Protein AF-A0A2E8DZ05-F1 (afdb_monomer)

pLDDT: mean 90.08, std 7.17, range [57.69, 96.69]

Solvent-accessible surface area (backbone atoms only — not comparable to full-atom values): 5421 Å² total; per-residue (Å²): 135,83,79,80,59,67,42,79,46,76,39,47,30,70,58,43,70,69,46,44,65,58,48,37,72,75,47,34,62,68,21,32,33,74,39,75,92,76,64,66,52,66,36,83,91,74,74,39,68,55,55,51,28,39,53,35,51,32,96,80,46,62,97,44,43,91,63,81,49,83,89,25,37,39,34,40,75,46,52,64,86,40,73,61,54,69,64,73,75,107

Structure (mmCIF, N/CA/C/O backbone):
data_AF-A0A2E8DZ05-F1
#
_entry.id   AF-A0A2E8DZ05-F1
#
loop_
_atom_site.group_PDB
_atom_site.id
_atom_site.type_symbol
_atom_site.label_atom_id
_atom_site.label_alt_id
_atom_site.label_comp_id
_atom_site.label_asym_id
_atom_site.label_entity_id
_atom_site.label_seq_id
_atom_site.pdbx_PDB_ins_code
_atom_site.Cartn_x
_atom_site.Cartn_y
_atom_site.Cartn_z
_atom_site.occupancy
_atom_site.B_iso_or_equiv
_atom_site.auth_seq_id
_atom_site.auth_comp_id
_atom_site.auth_asym_id
_atom_site.auth_atom_id
_atom_site.pdbx_PDB_model_num
ATOM 1 N N . MET A 1 1 ? 21.563 -16.899 3.805 1.00 58.19 1 MET A N 1
ATOM 2 C CA . MET A 1 1 ? 20.653 -16.106 2.953 1.00 58.19 1 MET A CA 1
ATOM 3 C C . MET A 1 1 ? 20.247 -14.892 3.774 1.00 58.19 1 MET A C 1
ATOM 5 O O . MET A 1 1 ? 19.633 -15.082 4.814 1.00 58.19 1 MET A O 1
ATOM 9 N N . GLN A 1 2 ? 20.700 -13.694 3.406 1.00 70.50 2 GLN A N 1
ATOM 10 C CA . GLN A 1 2 ? 20.285 -12.451 4.065 1.00 70.50 2 GLN A CA 1
ATOM 11 C C . GLN A 1 2 ? 18.909 -12.074 3.501 1.00 70.50 2 GLN A C 1
ATOM 13 O O . GLN A 1 2 ? 18.747 -12.086 2.283 1.00 70.50 2 GLN A O 1
ATOM 18 N N . LEU A 1 3 ? 17.921 -11.794 4.355 1.00 71.38 3 LEU A N 1
ATOM 19 C CA . LEU A 1 3 ? 16.653 -11.224 3.892 1.00 71.38 3 LEU A CA 1
ATOM 20 C C . LEU A 1 3 ? 16.897 -9.777 3.430 1.00 71.38 3 LEU A C 1
ATOM 22 O O . LEU A 1 3 ? 17.692 -9.082 4.073 1.00 71.38 3 LEU A O 1
ATOM 26 N N . PRO A 1 4 ? 16.252 -9.321 2.342 1.00 80.06 4 PRO A N 1
ATOM 27 C CA . PRO A 1 4 ? 16.388 -7.945 1.885 1.00 80.06 4 PRO A CA 1
ATOM 28 C C . PRO A 1 4 ? 15.845 -6.981 2.945 1.00 80.06 4 PRO A C 1
ATOM 30 O O . PRO A 1 4 ? 14.873 -7.284 3.641 1.00 80.06 4 PRO A O 1
ATOM 33 N N . LEU A 1 5 ? 16.484 -5.819 3.073 1.00 85.06 5 LEU A N 1
ATOM 34 C CA . LEU A 1 5 ? 15.932 -4.715 3.852 1.00 85.06 5 LEU A CA 1
ATOM 35 C C . LEU A 1 5 ? 14.692 -4.183 3.128 1.00 85.06 5 LEU A C 1
ATOM 37 O O . LEU A 1 5 ? 14.689 -4.065 1.905 1.00 85.06 5 LEU A O 1
ATOM 41 N N . ILE A 1 6 ? 13.643 -3.877 3.886 1.00 88.75 6 ILE A N 1
ATOM 42 C CA . ILE A 1 6 ? 12.344 -3.460 3.357 1.00 88.75 6 ILE A CA 1
ATOM 43 C C . ILE A 1 6 ? 12.029 -2.063 3.885 1.00 88.75 6 ILE A C 1
ATOM 45 O O . ILE A 1 6 ? 12.214 -1.788 5.071 1.00 88.75 6 ILE A O 1
ATOM 49 N N . VAL A 1 7 ? 11.516 -1.206 3.009 1.00 87.31 7 VAL A N 1
ATOM 50 C CA . VAL A 1 7 ? 10.995 0.119 3.345 1.00 87.31 7 VAL A CA 1
ATOM 51 C C . VAL A 1 7 ? 9.477 0.034 3.451 1.00 87.31 7 VAL A C 1
ATOM 53 O O . VAL A 1 7 ? 8.814 -0.440 2.530 1.00 87.31 7 VAL A O 1
ATOM 56 N N . SER A 1 8 ? 8.932 0.492 4.581 1.00 88.94 8 SER A N 1
ATOM 57 C CA . SER A 1 8 ? 7.488 0.621 4.793 1.00 88.94 8 SER A CA 1
ATOM 58 C C . SER A 1 8 ? 7.048 2.033 4.431 1.00 88.94 8 SER A C 1
ATOM 60 O O . SER A 1 8 ? 7.409 2.989 5.115 1.00 88.94 8 SER A O 1
ATOM 62 N N . ASN A 1 9 ? 6.226 2.152 3.398 1.00 90.75 9 ASN A N 1
ATOM 63 C CA . ASN A 1 9 ? 5.622 3.405 2.964 1.00 90.75 9 ASN A CA 1
ATOM 64 C C . ASN A 1 9 ? 4.216 3.518 3.549 1.00 90.75 9 ASN A C 1
ATOM 66 O O . ASN A 1 9 ? 3.450 2.561 3.472 1.00 90.75 9 ASN A O 1
ATOM 70 N N . CYS A 1 10 ? 3.882 4.679 4.111 1.00 92.94 10 CYS A N 1
ATOM 71 C CA . CYS A 1 10 ? 2.559 4.990 4.652 1.00 92.94 10 CYS A CA 1
ATOM 72 C C . CYS A 1 10 ? 2.123 6.350 4.113 1.00 92.94 10 CYS A C 1
ATOM 74 O O . CYS A 1 10 ? 2.723 7.367 4.462 1.00 92.94 10 CYS A O 1
ATOM 76 N N . LEU A 1 11 ? 1.101 6.368 3.264 1.00 94.19 11 LEU A N 1
ATOM 77 C CA . LEU A 1 11 ? 0.650 7.569 2.564 1.00 94.19 11 LEU A CA 1
ATOM 78 C C . LEU A 1 11 ? -0.862 7.733 2.712 1.00 94.19 11 LEU A C 1
ATOM 80 O O . LEU A 1 11 ? -1.579 6.756 2.900 1.00 94.19 11 LEU A O 1
ATOM 84 N N . ASP A 1 12 ? -1.339 8.969 2.649 1.00 95.38 12 ASP A N 1
ATOM 85 C CA . ASP A 1 12 ? -2.771 9.255 2.572 1.00 95.38 12 ASP A CA 1
ATOM 86 C C . ASP A 1 12 ? -3.353 8.916 1.185 1.00 95.38 12 ASP A C 1
ATOM 88 O O . ASP A 1 12 ? -2.632 8.661 0.212 1.00 95.38 12 ASP A O 1
ATOM 92 N N . SER A 1 13 ? -4.684 8.932 1.098 1.00 95.50 13 SER A N 1
ATOM 93 C CA . SER A 1 13 ? -5.410 8.614 -0.131 1.00 95.50 13 SER A CA 1
ATOM 94 C C . SER A 1 13 ? -5.095 9.553 -1.296 1.00 95.50 13 SER A C 1
ATOM 96 O O . SER A 1 13 ? -5.141 9.108 -2.443 1.00 95.50 13 SER A O 1
ATOM 98 N N . GLU A 1 14 ? -4.776 10.825 -1.044 1.00 95.31 14 GLU A N 1
ATOM 99 C CA . GLU A 1 14 ? -4.474 11.800 -2.097 1.00 95.31 14 GLU A CA 1
ATOM 100 C C . GLU A 1 14 ? -3.151 11.457 -2.773 1.00 95.31 14 GLU A C 1
ATOM 102 O O . GLU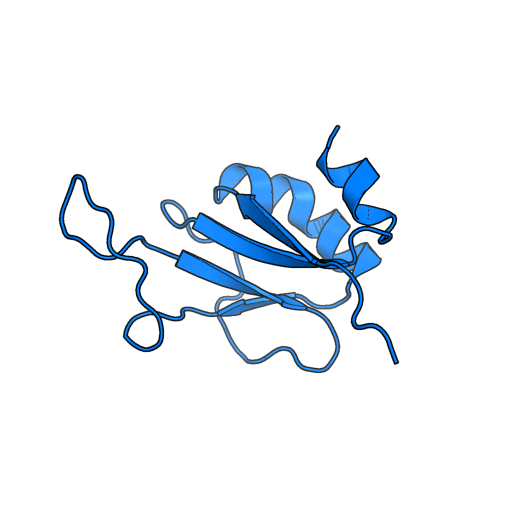 A 1 14 ? -3.082 11.360 -4.001 1.00 95.31 14 GLU A O 1
ATOM 107 N N . LYS A 1 15 ? -2.117 11.177 -1.975 1.00 94.62 15 LYS A N 1
ATOM 108 C CA . LYS A 1 15 ? -0.815 10.745 -2.483 1.00 94.62 15 LYS A CA 1
ATOM 109 C C . LYS A 1 15 ? -0.906 9.414 -3.203 1.00 94.62 15 LYS A C 1
ATOM 111 O O . LYS A 1 15 ? -0.324 9.293 -4.277 1.00 94.62 15 LYS A O 1
ATOM 116 N N . ILE A 1 16 ? -1.658 8.443 -2.670 1.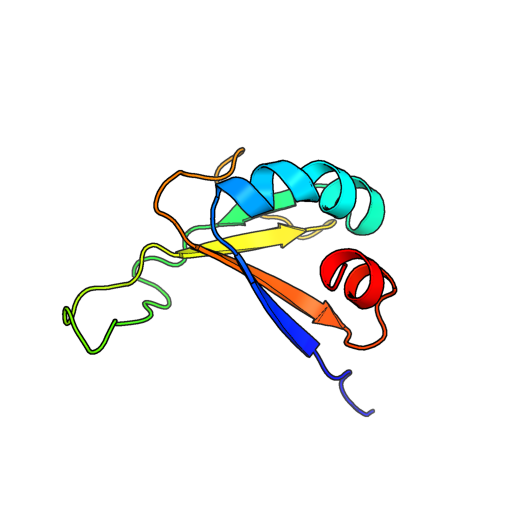00 95.50 16 ILE A N 1
ATOM 117 C CA . ILE A 1 16 ? -1.843 7.167 -3.370 1.00 95.50 16 ILE A CA 1
ATOM 118 C C . ILE A 1 16 ? -2.473 7.381 -4.733 1.00 95.50 16 ILE A C 1
ATOM 120 O O . ILE A 1 16 ? -1.917 6.876 -5.694 1.00 95.50 16 ILE A O 1
ATOM 124 N N . LYS A 1 17 ? -3.555 8.157 -4.854 1.00 95.25 17 LYS A N 1
ATOM 125 C CA . LYS A 1 17 ? -4.194 8.407 -6.159 1.00 95.25 17 LYS A CA 1
ATOM 126 C C . LYS A 1 17 ? -3.211 8.969 -7.197 1.00 95.25 17 LYS A C 1
ATOM 128 O O . LYS A 1 17 ? -3.350 8.678 -8.379 1.00 95.25 17 LYS A O 1
ATOM 133 N N . ILE A 1 18 ? -2.220 9.753 -6.762 1.00 94.19 18 ILE A N 1
ATOM 134 C CA . ILE A 1 18 ? -1.171 10.302 -7.634 1.00 94.19 18 ILE A CA 1
ATOM 135 C C . ILE A 1 18 ? -0.165 9.221 -8.050 1.00 94.19 18 ILE A C 1
ATOM 137 O O . ILE A 1 18 ? 0.179 9.133 -9.228 1.00 94.19 18 ILE A O 1
ATOM 141 N N . ILE A 1 19 ? 0.315 8.405 -7.106 1.00 93.81 19 ILE A N 1
ATOM 142 C CA . ILE A 1 19 ? 1.364 7.407 -7.377 1.00 93.81 19 ILE A CA 1
ATOM 143 C C . ILE A 1 19 ? 0.820 6.063 -7.870 1.00 93.81 19 ILE A C 1
ATOM 145 O O . ILE A 1 19 ? 1.589 5.236 -8.345 1.00 93.81 19 ILE A O 1
ATOM 149 N N . GLU A 1 20 ? -0.485 5.823 -7.766 1.00 93.88 20 GLU A N 1
ATOM 150 C CA . GLU A 1 20 ? -1.137 4.557 -8.102 1.00 93.88 20 GLU A CA 1
ATOM 151 C C . GLU A 1 20 ? -0.778 4.048 -9.504 1.00 93.88 20 GLU A C 1
ATOM 153 O O . GLU A 1 20 ? -0.406 2.877 -9.614 1.00 93.88 20 GLU A O 1
ATOM 158 N N . PRO A 1 21 ? -0.785 4.887 -10.562 1.00 93.81 21 PRO A N 1
ATOM 159 C CA . PRO A 1 21 ? -0.376 4.440 -11.891 1.00 93.81 21 PRO A CA 1
ATOM 160 C C . PRO A 1 21 ? 1.084 3.972 -11.927 1.00 93.81 21 PRO A C 1
ATOM 162 O O . PRO A 1 21 ? 1.394 2.980 -12.578 1.00 93.81 21 PRO A O 1
ATOM 165 N N . ILE A 1 22 ? 1.969 4.639 -11.177 1.00 93.62 22 ILE A N 1
ATOM 166 C CA . ILE A 1 22 ? 3.391 4.286 -11.072 1.00 93.62 22 ILE A CA 1
ATOM 167 C C . ILE A 1 22 ? 3.541 2.943 -10.349 1.00 93.62 22 ILE A C 1
ATOM 169 O O . ILE A 1 22 ? 4.294 2.080 -10.802 1.00 93.62 22 ILE A O 1
ATOM 173 N N . LEU A 1 23 ? 2.799 2.743 -9.252 1.00 92.69 23 LEU A N 1
ATOM 174 C CA . LEU A 1 23 ? 2.780 1.472 -8.525 1.00 92.69 23 LEU A CA 1
ATOM 175 C C . LEU A 1 23 ? 2.301 0.334 -9.429 1.00 92.69 23 LEU A C 1
ATOM 177 O O . LEU A 1 23 ? 2.922 -0.724 -9.446 1.00 92.69 23 LEU A O 1
ATOM 181 N N . GLN A 1 24 ? 1.232 0.552 -10.198 1.00 93.25 24 GLN A N 1
ATOM 182 C CA . GLN A 1 24 ? 0.695 -0.456 -11.113 1.00 93.25 24 GLN A CA 1
ATOM 183 C C . GLN A 1 24 ? 1.659 -0.790 -12.256 1.00 93.25 24 GLN A C 1
ATOM 185 O O . GLN A 1 24 ? 1.784 -1.955 -12.630 1.00 93.25 24 GLN A O 1
ATOM 190 N N . GLU A 1 25 ? 2.362 0.210 -12.789 1.00 93.00 25 GLU A N 1
ATOM 191 C CA . GLU A 1 25 ? 3.371 0.024 -13.836 1.00 93.00 25 GLU A CA 1
ATOM 192 C C . GLU A 1 25 ? 4.555 -0.827 -13.350 1.00 93.00 25 GLU A C 1
ATOM 194 O O . GLU A 1 25 ? 5.003 -1.721 -14.066 1.00 93.00 25 GLU A O 1
ATOM 199 N N 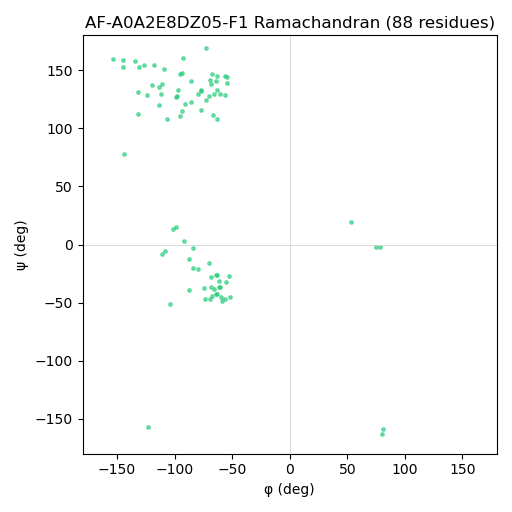. HIS A 1 26 ? 5.034 -0.593 -12.123 1.00 91.56 26 HIS A N 1
ATOM 200 C CA . HIS A 1 26 ? 6.230 -1.258 -11.592 1.00 91.56 26 HIS A CA 1
ATOM 201 C C . HIS A 1 26 ? 5.932 -2.597 -10.909 1.00 91.56 26 HIS A C 1
ATOM 203 O O . HIS A 1 26 ? 6.701 -3.548 -11.037 1.00 91.56 26 HIS A O 1
ATOM 209 N N . LEU A 1 27 ? 4.827 -2.679 -10.166 1.00 90.75 27 LEU A N 1
ATOM 210 C CA . LEU A 1 27 ? 4.510 -3.804 -9.279 1.00 90.75 27 LEU A CA 1
ATOM 211 C C . LEU A 1 27 ? 3.366 -4.682 -9.813 1.00 90.75 27 LEU A C 1
ATOM 213 O O . LEU A 1 27 ? 3.071 -5.738 -9.244 1.00 90.75 27 LEU A O 1
ATOM 217 N N . GLY A 1 28 ? 2.734 -4.274 -10.916 1.00 91.81 28 GLY A N 1
ATOM 218 C CA . GLY A 1 28 ? 1.598 -4.961 -11.517 1.00 91.81 28 GLY A CA 1
ATOM 219 C C . GLY A 1 28 ? 0.268 -4.632 -10.829 1.00 91.81 28 GLY A C 1
ATOM 220 O O . GLY A 1 28 ? 0.144 -3.607 -10.162 1.00 91.81 28 GLY A O 1
ATOM 221 N N . PRO A 1 29 ? -0.761 -5.489 -10.983 1.00 91.88 29 PRO A N 1
ATOM 222 C CA . PRO A 1 29 ? -2.080 -5.242 -10.410 1.00 91.88 29 PRO A CA 1
ATOM 223 C C . PRO A 1 29 ? -1.999 -4.993 -8.910 1.00 91.88 29 PRO A C 1
ATOM 225 O O . PRO A 1 29 ? -1.274 -5.702 -8.211 1.00 91.88 29 PRO A O 1
ATOM 228 N N . ILE A 1 30 ? -2.776 -4.027 -8.428 1.00 94.00 30 ILE A N 1
ATOM 229 C CA . ILE A 1 30 ? -2.833 -3.673 -7.014 1.00 94.00 30 ILE A CA 1
ATOM 230 C C . ILE A 1 30 ? -4.233 -3.896 -6.444 1.00 94.00 30 ILE A C 1
ATOM 232 O O . ILE A 1 30 ? -5.236 -3.836 -7.158 1.00 94.00 30 ILE A O 1
ATOM 236 N N . SER A 1 31 ? -4.307 -4.120 -5.139 1.00 95.12 31 SER A N 1
ATOM 237 C CA . SER A 1 31 ? -5.560 -4.134 -4.392 1.00 95.12 31 SER A CA 1
ATOM 238 C C . SER A 1 31 ? -5.367 -3.566 -2.992 1.00 95.12 31 SER A C 1
ATOM 240 O O . SER A 1 31 ? -4.279 -3.627 -2.419 1.00 95.12 31 SER A O 1
ATOM 242 N N . TYR A 1 32 ? -6.434 -3.007 -2.424 1.00 95.75 32 TYR A N 1
ATOM 243 C CA . TYR A 1 32 ? -6.391 -2.385 -1.104 1.00 95.75 32 TYR A CA 1
ATOM 244 C C . TYR A 1 32 ? -7.097 -3.270 -0.082 1.00 95.75 32 TYR A C 1
ATOM 246 O O . TYR A 1 32 ? -8.323 -3.387 -0.080 1.00 95.75 32 TYR A O 1
ATOM 254 N N . LEU A 1 33 ? -6.334 -3.911 0.798 1.00 94.75 33 LEU A N 1
ATOM 255 C CA . LEU A 1 33 ? -6.862 -4.833 1.799 1.00 94.75 33 LEU A CA 1
ATOM 256 C C . LEU A 1 33 ? -7.029 -4.134 3.151 1.00 94.75 33 LEU A C 1
ATOM 258 O O . LEU A 1 33 ? -6.077 -3.563 3.675 1.00 94.75 33 LEU A O 1
ATOM 262 N N . SER A 1 34 ? -8.214 -4.226 3.755 1.00 91.75 34 SER A N 1
ATOM 263 C CA . SER A 1 34 ? -8.382 -3.830 5.157 1.00 91.75 34 SER A CA 1
ATOM 264 C C . SER A 1 34 ? -7.836 -4.914 6.077 1.00 91.75 34 SER A C 1
ATOM 266 O O . SER A 1 34 ? -8.154 -6.091 5.914 1.00 91.75 34 SER A O 1
ATOM 268 N N . LEU A 1 35 ? -7.037 -4.503 7.061 1.00 86.50 35 LEU A N 1
ATOM 269 C CA . LEU A 1 35 ? -6.563 -5.370 8.144 1.00 86.50 35 LEU A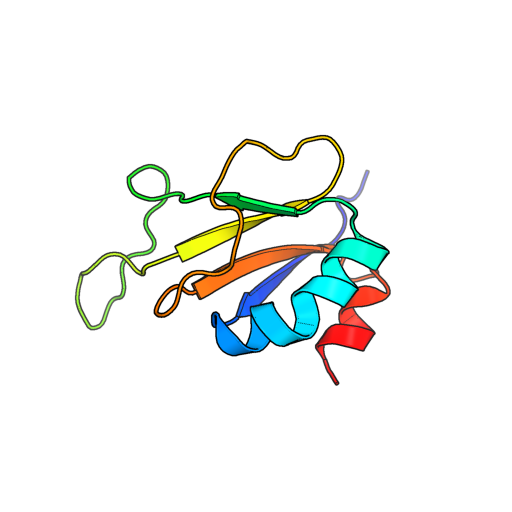 CA 1
ATOM 270 C C . LEU A 1 35 ? -7.343 -5.149 9.448 1.00 86.50 35 LEU A C 1
ATOM 272 O O . LEU A 1 35 ? -6.909 -5.614 10.505 1.00 86.50 35 LEU A O 1
AT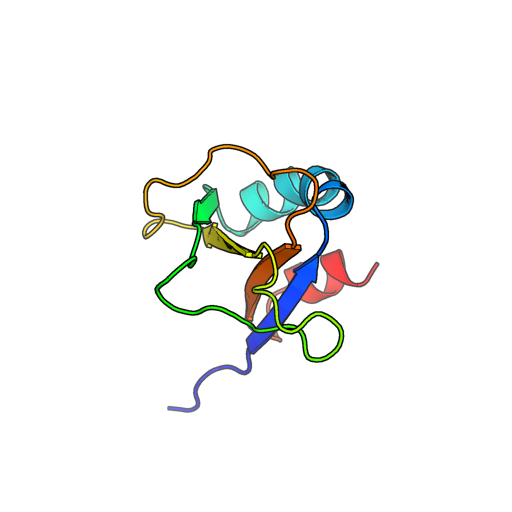OM 276 N N . GLN A 1 36 ? -8.478 -4.447 9.375 1.00 89.69 36 GLN A N 1
ATOM 277 C CA . GLN A 1 36 ? -9.307 -4.131 10.532 1.00 89.69 36 GLN A CA 1
ATOM 278 C C . GLN A 1 36 ? -9.722 -5.405 11.279 1.00 89.69 36 GLN A C 1
ATOM 280 O O . GLN A 1 36 ? -10.227 -6.354 10.677 1.00 89.69 36 GLN A O 1
ATOM 285 N N . GLY A 1 37 ? -9.497 -5.430 12.593 1.00 88.00 37 GLY A N 1
ATOM 286 C CA . GLY A 1 37 ? -9.791 -6.578 13.455 1.00 88.00 37 GLY A CA 1
ATOM 287 C C . GLY A 1 37 ? -8.814 -7.755 13.324 1.00 88.00 37 GLY A C 1
ATOM 288 O O . GLY A 1 37 ? -8.949 -8.733 14.056 1.00 88.00 37 GLY A O 1
ATOM 289 N N . ILE A 1 38 ? -7.823 -7.672 12.429 1.00 87.88 38 ILE A N 1
ATOM 290 C CA . ILE A 1 38 ? -6.724 -8.646 12.306 1.00 87.88 38 ILE A CA 1
ATOM 291 C C . ILE A 1 38 ? -5.449 -8.057 12.906 1.00 87.88 38 ILE A C 1
ATOM 293 O O . ILE A 1 38 ? -4.782 -8.686 13.727 1.00 87.88 38 ILE A O 1
ATOM 297 N N . LYS A 1 39 ? -5.099 -6.842 12.476 1.00 83.00 39 LYS A N 1
ATOM 298 C CA . LYS A 1 39 ? -3.906 -6.118 12.913 1.00 83.00 39 LYS A CA 1
ATOM 299 C C . LYS A 1 39 ? -4.225 -4.632 12.990 1.00 83.00 39 LYS A C 1
ATOM 301 O O . LYS A 1 39 ? -3.857 -3.855 12.110 1.00 83.00 39 LYS A O 1
ATOM 306 N N . ASP A 1 40 ? -4.907 -4.256 14.063 1.00 91.19 40 ASP A N 1
ATOM 307 C CA . ASP A 1 40 ? -5.218 -2.858 14.324 1.00 91.19 40 ASP A CA 1
ATOM 308 C C . ASP A 1 40 ? -3.987 -2.129 14.874 1.00 91.19 40 ASP A C 1
ATOM 310 O O . ASP A 1 40 ? -3.314 -2.595 15.796 1.00 91.19 40 ASP A O 1
ATOM 314 N N . ILE A 1 41 ? -3.703 -0.954 14.312 1.00 90.00 41 ILE A N 1
ATOM 315 C CA . ILE A 1 41 ? -2.748 -0.004 14.883 1.00 90.00 41 ILE A CA 1
ATOM 316 C C . ILE A 1 41 ? -3.554 0.986 15.715 1.00 90.00 41 ILE A C 1
ATOM 318 O O . ILE A 1 41 ? -4.319 1.777 15.165 1.00 90.00 41 ILE A O 1
ATOM 322 N N . ILE A 1 42 ? -3.404 0.938 17.038 1.00 93.94 42 ILE A N 1
ATOM 323 C CA . ILE A 1 42 ? -4.131 1.830 17.946 1.00 93.94 42 ILE A CA 1
ATOM 324 C C . ILE A 1 42 ? -3.366 3.143 18.097 1.00 93.94 42 ILE A C 1
ATOM 326 O O . ILE A 1 42 ? -2.207 3.157 18.515 1.00 93.94 42 ILE A O 1
ATOM 330 N N . LEU A 1 43 ? -4.020 4.257 17.769 1.00 92.12 43 LEU A N 1
ATOM 331 C CA . LEU A 1 43 ? -3.450 5.588 17.948 1.00 92.12 43 LEU A CA 1
ATOM 332 C C . LEU A 1 43 ? -3.431 5.944 19.435 1.00 92.12 43 LEU A C 1
ATOM 334 O O . LEU A 1 43 ? -4.471 5.964 20.089 1.00 92.12 43 LEU A O 1
ATOM 338 N N . GLN A 1 44 ? -2.259 6.291 19.970 1.00 96.69 44 GLN A N 1
ATOM 339 C CA . GLN A 1 44 ? -2.121 6.638 21.389 1.00 96.69 44 GLN A CA 1
ATOM 340 C C . GLN A 1 44 ? -2.974 7.854 21.788 1.00 96.69 44 GLN A C 1
ATOM 342 O O . GLN A 1 44 ? -3.519 7.889 22.890 1.00 96.69 44 GLN A O 1
ATOM 347 N N . SER A 1 45 ? -3.099 8.847 20.906 1.00 96.31 45 SER A N 1
ATOM 348 C CA . SER A 1 45 ? -3.814 10.098 21.180 1.00 96.31 45 SER A CA 1
ATOM 349 C C . SER A 1 45 ? -5.327 9.922 21.316 1.00 96.31 45 SER A C 1
ATOM 351 O O . SER A 1 45 ? -5.940 10.594 22.140 1.00 96.31 45 SER A O 1
ATOM 353 N N . SER A 1 46 ? -5.930 9.031 20.525 1.00 95.88 46 SER A N 1
ATOM 354 C CA . SER A 1 46 ? -7.385 8.822 20.481 1.00 95.88 46 SER A CA 1
ATOM 355 C C . SER A 1 46 ? -7.837 7.482 21.057 1.00 95.88 46 SER A C 1
ATOM 357 O O . SER A 1 46 ? -9.039 7.248 21.164 1.00 95.88 46 SER A O 1
ATOM 359 N N . GLN A 1 47 ? -6.900 6.582 21.378 1.00 96.19 47 GLN A N 1
ATOM 360 C CA . GLN A 1 47 ? -7.160 5.190 21.777 1.00 96.19 47 GLN A CA 1
ATOM 361 C C . GLN A 1 47 ? -8.033 4.417 20.774 1.00 96.19 47 GLN A C 1
ATOM 363 O O . GLN A 1 47 ? -8.629 3.394 21.101 1.00 96.19 47 GLN A O 1
ATOM 368 N N . SER A 1 48 ? -8.107 4.909 19.538 1.00 93.75 48 SER A N 1
ATOM 369 C CA . SER A 1 48 ? -8.923 4.346 18.468 1.00 93.75 48 SER A CA 1
ATOM 370 C C . SER A 1 48 ? -8.028 3.697 17.417 1.00 93.75 48 SER A C 1
ATOM 372 O O . SER A 1 48 ? -6.887 4.123 17.211 1.00 93.75 48 SER A O 1
ATOM 374 N N . ALA A 1 49 ? -8.542 2.670 16.742 1.00 94.00 49 ALA A N 1
ATOM 375 C CA . ALA A 1 49 ? -7.842 2.050 15.624 1.00 94.00 49 ALA A CA 1
ATOM 376 C C . ALA A 1 49 ? -7.667 3.056 14.475 1.00 94.00 49 ALA A C 1
ATOM 378 O O . ALA A 1 49 ? -8.609 3.753 14.094 1.00 94.00 49 ALA A O 1
ATOM 379 N N . MET A 1 50 ? -6.457 3.125 13.925 1.00 92.38 50 MET A N 1
ATOM 380 C CA . MET A 1 50 ? -6.158 3.914 12.737 1.00 92.38 50 MET A CA 1
ATOM 381 C C . MET A 1 50 ? -6.827 3.272 11.511 1.00 92.38 50 MET A C 1
ATOM 38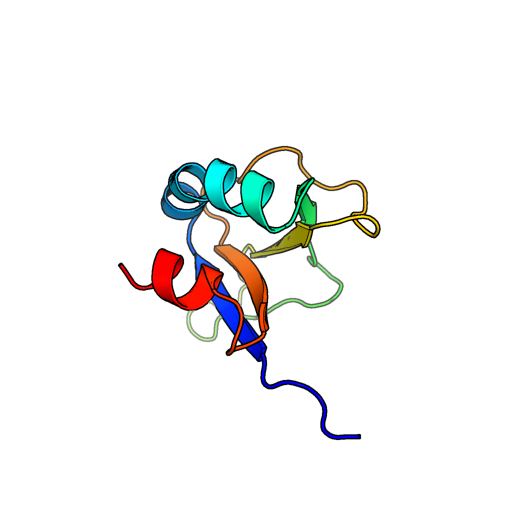3 O O . MET A 1 50 ? -6.593 2.086 11.264 1.00 92.38 50 MET A O 1
ATOM 387 N N . PRO A 1 51 ? -7.601 4.025 10.709 1.00 93.50 51 PRO A N 1
ATOM 388 C CA . PRO A 1 51 ? -8.094 3.539 9.425 1.00 93.50 51 PRO A CA 1
ATOM 389 C C . PRO A 1 51 ? -6.912 3.261 8.486 1.00 93.50 51 PRO A C 1
ATOM 391 O O . PRO A 1 51 ? -6.239 4.183 8.024 1.00 93.50 51 PRO A O 1
ATO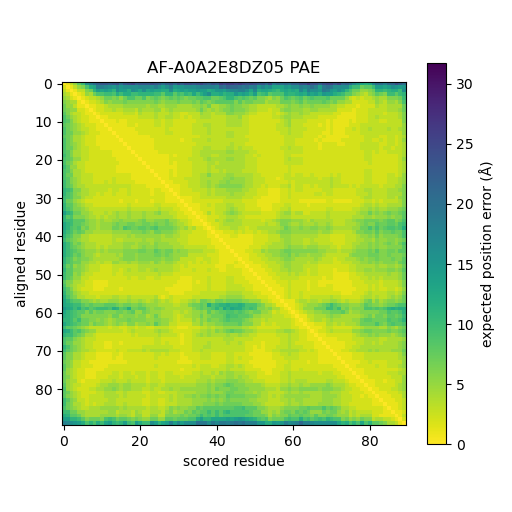M 394 N N . LEU A 1 52 ? -6.628 1.981 8.240 1.00 94.00 52 LEU A N 1
ATOM 395 C CA . LEU A 1 52 ? -5.455 1.525 7.496 1.00 94.00 52 LEU A CA 1
ATOM 396 C C . LEU A 1 52 ? -5.855 0.504 6.426 1.00 94.00 52 LEU A C 1
ATOM 398 O O . LEU A 1 52 ? -6.530 -0.484 6.720 1.00 94.00 52 LEU A O 1
ATOM 402 N N . LEU A 1 53 ? -5.381 0.713 5.200 1.00 95.38 53 LEU A N 1
ATOM 403 C CA . LEU A 1 53 ? -5.418 -0.269 4.121 1.00 95.38 53 LEU A CA 1
ATOM 404 C C . LEU A 1 53 ? -3.995 -0.695 3.768 1.00 95.38 53 LEU A C 1
ATOM 406 O O . LEU A 1 53 ? -3.101 0.132 3.620 1.00 95.38 53 LEU A O 1
ATOM 410 N N . HIS A 1 54 ? -3.784 -1.991 3.598 1.00 94.88 54 HIS A N 1
ATOM 411 C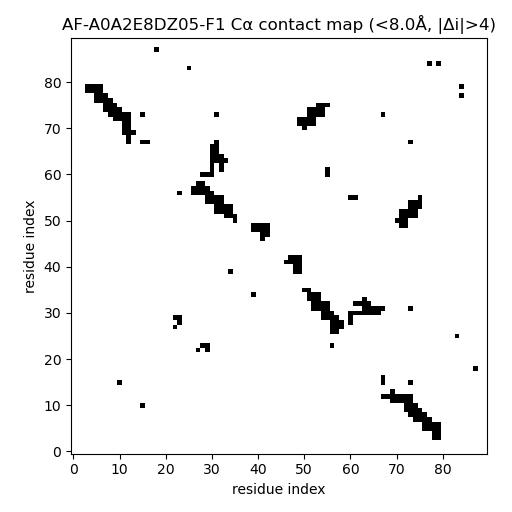 CA . HIS A 1 54 ? -2.546 -2.540 3.069 1.00 94.88 54 HIS A CA 1
ATOM 412 C C . HIS A 1 54 ? -2.656 -2.661 1.547 1.00 94.88 54 HIS A C 1
ATOM 414 O O . HIS A 1 54 ? -3.544 -3.361 1.053 1.00 94.88 54 HIS A O 1
ATOM 420 N N . ILE A 1 55 ? -1.766 -2.006 0.800 1.00 94.75 55 ILE A N 1
ATOM 421 C CA . ILE A 1 55 ? -1.690 -2.180 -0.652 1.00 94.75 55 ILE A CA 1
ATOM 422 C C . ILE A 1 55 ? -0.982 -3.503 -0.923 1.00 94.75 55 ILE A C 1
ATOM 424 O O . ILE A 1 55 ? 0.180 -3.704 -0.569 1.00 94.75 55 ILE A O 1
ATOM 428 N N . GLN A 1 56 ? -1.709 -4.427 -1.529 1.00 93.50 56 GLN A N 1
ATOM 429 C CA . GLN A 1 56 ? -1.156 -5.646 -2.093 1.00 93.50 56 GLN A CA 1
ATOM 430 C C . GLN A 1 56 ? -0.870 -5.404 -3.569 1.00 93.50 56 GLN A C 1
ATOM 432 O O . GLN A 1 56 ? -1.605 -4.669 -4.225 1.00 93.50 56 GLN A O 1
ATOM 437 N N . PHE A 1 57 ? 0.167 -6.044 -4.096 1.00 92.06 57 PHE A N 1
ATOM 438 C CA . PHE A 1 57 ? 0.526 -5.935 -5.504 1.00 92.06 57 PHE A CA 1
ATOM 439 C C . PHE A 1 57 ? 1.083 -7.251 -6.049 1.00 92.06 57 PHE A C 1
ATOM 441 O O . PHE A 1 57 ? 1.517 -8.130 -5.295 1.00 92.06 57 PHE A O 1
ATOM 448 N N . GLY A 1 58 ? 1.027 -7.399 -7.370 1.00 87.00 58 GLY A N 1
ATOM 449 C CA . GLY A 1 58 ? 1.528 -8.567 -8.081 1.00 87.00 58 GLY A CA 1
ATOM 450 C C . GLY A 1 58 ? 0.579 -9.780 -8.051 1.00 87.00 58 GLY A C 1
ATOM 451 O O . GLY A 1 58 ? -0.616 -9.655 -7.765 1.00 87.00 58 GLY A O 1
ATOM 452 N N . PRO A 1 59 ? 1.086 -10.985 -8.371 1.00 81.06 59 PRO A N 1
ATOM 453 C CA . PRO A 1 59 ? 0.262 -12.167 -8.656 1.00 81.06 59 PRO A CA 1
ATOM 454 C C . PRO A 1 59 ? -0.464 -12.753 -7.436 1.00 81.06 59 PRO A C 1
ATOM 456 O O . PRO A 1 59 ? -1.394 -13.537 -7.600 1.00 81.06 59 PRO A O 1
ATOM 459 N N . SER A 1 60 ? -0.057 -12.375 -6.224 1.00 77.88 60 SER A N 1
ATOM 460 C CA . SER A 1 60 ? -0.648 -12.852 -4.965 1.00 77.88 60 SER A CA 1
ATOM 461 C C . SER A 1 60 ? -1.660 -11.866 -4.367 1.00 77.88 60 SER A C 1
ATOM 463 O O . SER A 1 60 ? -1.997 -11.969 -3.186 1.00 77.88 60 SER A O 1
ATOM 465 N N . THR A 1 61 ? -2.123 -10.892 -5.154 1.00 86.94 61 THR A N 1
ATOM 466 C CA . THR A 1 61 ? -3.152 -9.934 -4.736 1.00 86.94 61 THR A CA 1
ATOM 467 C C . THR A 1 61 ? -4.452 -10.645 -4.381 1.00 86.94 61 THR A C 1
ATOM 469 O O . THR A 1 61 ? -4.975 -11.466 -5.135 1.00 86.94 61 THR A O 1
ATOM 472 N N . GLN A 1 62 ? -4.995 -10.325 -3.208 1.00 87.62 62 GLN A N 1
ATOM 473 C CA . GLN A 1 62 ? -6.315 -10.787 -2.799 1.00 87.62 62 GLN A CA 1
ATOM 474 C C . GLN A 1 62 ? -7.364 -9.751 -3.185 1.00 87.62 62 GLN A C 1
ATOM 476 O O . GLN A 1 62 ? -7.069 -8.574 -3.411 1.00 87.62 62 GLN A O 1
ATOM 481 N N . LYS A 1 63 ? -8.623 -10.189 -3.242 1.00 86.62 63 LYS A N 1
ATOM 482 C CA . LYS A 1 63 ? -9.738 -9.285 -3.499 1.00 86.62 63 LYS A CA 1
ATOM 483 C C . LYS A 1 63 ? -9.899 -8.326 -2.316 1.00 86.62 63 LYS A C 1
ATOM 485 O O . LYS A 1 63 ? -10.297 -8.741 -1.232 1.00 86.62 63 LYS A O 1
ATOM 490 N N . GLY A 1 64 ? -9.604 -7.056 -2.555 1.00 91.00 64 GLY A N 1
ATOM 491 C CA . GLY A 1 64 ? -9.811 -5.954 -1.622 1.00 91.00 64 GLY A CA 1
ATOM 492 C C . GLY A 1 64 ? -10.700 -4.874 -2.233 1.00 91.00 64 GLY A C 1
ATOM 493 O O . GLY A 1 64 ? -11.460 -5.128 -3.172 1.00 91.00 64 GLY A O 1
ATOM 494 N N . TYR A 1 65 ? -10.583 -3.655 -1.719 1.00 92.75 65 TYR A N 1
ATOM 495 C CA . TYR A 1 65 ? -11.139 -2.479 -2.373 1.00 92.75 65 TYR A CA 1
ATOM 496 C C . TYR A 1 65 ? -10.387 -2.200 -3.675 1.00 92.75 65 TYR A C 1
ATOM 498 O O . TYR A 1 65 ? -9.188 -2.463 -3.785 1.00 92.75 65 TYR A O 1
ATOM 506 N N . ALA A 1 66 ? -11.117 -1.677 -4.659 1.00 87.81 66 ALA A N 1
ATOM 507 C CA . ALA A 1 66 ? -10.584 -1.387 -5.986 1.00 87.81 66 ALA A CA 1
ATOM 508 C C . ALA A 1 66 ? -9.876 -0.028 -6.072 1.00 87.81 66 ALA A C 1
ATOM 510 O O . ALA A 1 66 ? -9.091 0.173 -6.984 1.00 87.81 66 ALA A O 1
ATOM 511 N N . ASN A 1 67 ? -10.162 0.889 -5.145 1.00 92.94 67 ASN A N 1
ATOM 512 C CA . ASN A 1 67 ? -9.642 2.254 -5.157 1.00 92.94 67 ASN A CA 1
ATOM 513 C C . ASN A 1 67 ? -9.144 2.649 -3.758 1.00 92.94 67 ASN A C 1
ATOM 515 O O . ASN A 1 67 ? -9.643 2.100 -2.763 1.00 92.94 67 ASN A O 1
ATOM 519 N N . PRO A 1 68 ? -8.247 3.645 -3.659 1.00 94.06 68 PRO A N 1
ATOM 520 C CA . PRO A 1 68 ? -7.931 4.306 -2.400 1.00 94.06 68 PRO A CA 1
ATOM 521 C C . PRO A 1 68 ? -9.194 4.876 -1.745 1.00 94.06 68 PRO A C 1
ATOM 523 O O . PRO A 1 68 ? -10.091 5.368 -2.430 1.00 94.06 68 PRO A O 1
ATOM 526 N N . ILE A 1 69 ? -9.254 4.840 -0.413 1.00 95.44 69 ILE A N 1
ATOM 527 C CA . ILE A 1 69 ? -10.393 5.334 0.369 1.00 95.44 69 ILE A CA 1
ATOM 528 C C . ILE A 1 69 ? -9.957 6.574 1.137 1.00 95.44 69 ILE A C 1
ATOM 530 O O . ILE A 1 69 ? -8.945 6.544 1.834 1.00 95.44 69 ILE A O 1
ATOM 534 N N . ASP A 1 70 ? -10.730 7.650 1.028 1.00 95.81 70 ASP A N 1
ATOM 535 C CA . ASP A 1 70 ? -10.434 8.896 1.728 1.00 95.81 70 ASP A CA 1
ATOM 536 C C . ASP A 1 70 ? -10.511 8.737 3.251 1.00 95.81 70 ASP A C 1
ATOM 538 O O . ASP A 1 70 ? -11.361 8.024 3.785 1.00 95.81 70 ASP A O 1
ATOM 542 N N . GLY A 1 71 ? -9.576 9.384 3.951 1.00 93.25 71 GLY A N 1
ATOM 543 C CA . GLY A 1 71 ? -9.424 9.271 5.405 1.00 93.25 71 GLY A CA 1
ATOM 544 C C . GLY A 1 71 ? -8.721 7.996 5.885 1.00 93.25 71 GLY A C 1
ATOM 545 O O . GLY A 1 71 ? -8.496 7.858 7.086 1.00 93.25 71 GLY A O 1
ATOM 546 N N . TYR A 1 72 ? -8.347 7.088 4.978 1.00 95.38 72 TYR A N 1
ATOM 547 C CA . TYR A 1 72 ? -7.488 5.947 5.291 1.00 95.38 72 TYR A CA 1
ATOM 548 C C . TYR A 1 72 ? -6.030 6.268 4.977 1.00 95.38 72 TYR A C 1
ATOM 550 O O . TYR A 1 72 ? -5.725 6.979 4.019 1.00 95.38 72 TYR A O 1
ATOM 558 N N . ILE A 1 73 ? -5.139 5.695 5.782 1.00 95.19 73 ILE A N 1
ATOM 559 C CA . ILE A 1 73 ? -3.728 5.554 5.437 1.00 95.19 73 ILE A CA 1
ATOM 560 C C . ILE A 1 73 ? -3.559 4.271 4.631 1.00 95.19 73 ILE A C 1
ATOM 562 O O . ILE A 1 73 ? -4.161 3.240 4.935 1.00 95.19 73 ILE A O 1
ATOM 566 N N . HIS A 1 74 ? -2.704 4.318 3.622 1.00 95.75 74 HIS A N 1
ATOM 567 C CA . HIS A 1 74 ? -2.361 3.198 2.766 1.00 95.75 74 HIS A CA 1
ATOM 568 C C . HIS A 1 74 ? -0.906 2.822 2.990 1.00 95.75 74 HIS A C 1
ATOM 570 O O . HIS A 1 74 ? -0.001 3.636 2.797 1.00 95.75 74 HIS A O 1
ATOM 576 N N . MET A 1 75 ? -0.688 1.584 3.417 1.00 94.25 75 MET A N 1
ATOM 577 C CA . MET A 1 75 ? 0.629 1.050 3.731 1.00 94.25 75 MET A CA 1
ATOM 578 C C . MET A 1 75 ? 1.050 0.003 2.713 1.00 94.25 75 MET A C 1
ATOM 580 O O . MET A 1 75 ? 0.263 -0.877 2.368 1.00 94.25 75 MET A O 1
ATOM 584 N N . PHE A 1 76 ? 2.310 0.046 2.296 1.00 93.56 76 PHE A N 1
ATOM 585 C CA . PHE A 1 76 ? 2.918 -1.003 1.486 1.00 93.56 76 PHE A CA 1
ATOM 586 C C . PHE A 1 76 ? 4.427 -1.059 1.689 1.00 93.56 76 PHE A C 1
ATOM 588 O O . PHE A 1 76 ? 5.049 -0.099 2.144 1.00 93.56 76 PHE A O 1
ATOM 595 N N . CYS A 1 77 ? 5.011 -2.200 1.348 1.00 91.62 77 CYS A N 1
ATOM 596 C CA . CYS A 1 77 ? 6.408 -2.495 1.614 1.00 91.62 77 CYS A CA 1
ATOM 597 C C . CYS A 1 77 ? 7.130 -2.854 0.322 1.00 91.62 77 CYS A C 1
ATOM 599 O O . CYS A 1 77 ? 6.678 -3.754 -0.376 1.00 91.62 77 CYS A O 1
ATOM 601 N N . ILE A 1 78 ? 8.263 -2.216 0.043 1.00 91.31 78 ILE A N 1
ATOM 602 C CA . ILE A 1 78 ? 9.132 -2.550 -1.096 1.00 91.31 78 ILE A CA 1
ATOM 603 C C . ILE A 1 78 ? 10.568 -2.793 -0.615 1.00 91.31 78 ILE A C 1
ATOM 605 O O . ILE A 1 78 ? 10.940 -2.282 0.447 1.00 91.31 78 ILE A O 1
ATOM 609 N N . PRO A 1 79 ? 11.380 -3.585 -1.336 1.00 91.19 79 PRO A N 1
ATOM 610 C CA . PRO A 1 79 ? 12.809 -3.698 -1.053 1.00 91.19 79 PRO A CA 1
ATOM 611 C C . PRO A 1 79 ? 13.494 -2.323 -1.055 1.00 91.19 79 PRO A C 1
ATOM 613 O O . PRO A 1 79 ? 13.128 -1.447 -1.833 1.00 91.19 79 PRO A O 1
ATOM 616 N N . ILE A 1 80 ? 14.484 -2.113 -0.184 1.00 90.50 80 ILE A N 1
ATOM 617 C CA . ILE A 1 80 ? 15.199 -0.824 -0.093 1.00 90.50 80 ILE A CA 1
ATOM 618 C C . ILE A 1 80 ? 15.987 -0.485 -1.364 1.00 90.50 80 ILE A C 1
ATOM 620 O O . ILE A 1 80 ? 16.264 0.676 -1.639 1.00 90.50 80 ILE A O 1
ATOM 624 N N . ASP A 1 81 ? 16.377 -1.510 -2.112 1.00 89.81 81 ASP A N 1
ATOM 625 C CA . ASP A 1 81 ? 17.093 -1.435 -3.378 1.00 89.81 81 ASP A CA 1
ATOM 626 C C . ASP A 1 81 ? 16.151 -1.408 -4.591 1.00 89.81 81 ASP A C 1
ATOM 628 O O . ASP A 1 81 ? 16.619 -1.372 -5.730 1.00 89.81 81 ASP A O 1
ATOM 632 N N . ASP A 1 82 ? 14.834 -1.395 -4.362 1.00 89.31 82 ASP A N 1
ATOM 633 C CA . ASP A 1 82 ? 13.852 -1.252 -5.427 1.00 89.31 82 ASP A CA 1
ATOM 634 C C . ASP A 1 82 ? 13.965 0.148 -6.066 1.00 89.31 82 ASP A C 1
ATOM 636 O O . ASP A 1 82 ? 13.936 1.156 -5.347 1.00 89.31 82 ASP A O 1
ATOM 640 N N . PRO A 1 83 ? 14.066 0.258 -7.407 1.00 89.12 83 PRO A N 1
ATOM 641 C CA . PRO A 1 83 ? 14.122 1.546 -8.100 1.00 89.12 83 PRO A CA 1
ATOM 642 C C . PRO A 1 83 ? 12.978 2.499 -7.735 1.00 89.12 83 PRO A C 1
ATOM 644 O O . PRO A 1 83 ? 13.142 3.720 -7.796 1.00 89.12 83 PRO A O 1
ATOM 647 N N . LEU A 1 84 ? 11.830 1.950 -7.332 1.00 89.19 84 LEU A N 1
ATOM 648 C CA . LEU A 1 84 ? 10.653 2.705 -6.934 1.00 89.19 84 LEU A CA 1
ATOM 649 C C . LEU A 1 84 ? 10.901 3.572 -5.690 1.00 89.19 84 LEU A C 1
ATOM 651 O O . LEU A 1 84 ? 10.278 4.623 -5.571 1.00 89.19 84 LEU A O 1
ATOM 655 N N . VAL A 1 85 ? 11.849 3.215 -4.812 1.00 88.38 85 VAL A N 1
ATOM 656 C CA . VAL A 1 85 ? 12.226 4.043 -3.648 1.00 88.38 85 VAL A CA 1
ATOM 657 C C . VAL A 1 85 ? 12.639 5.450 -4.094 1.00 88.38 85 VAL A C 1
ATOM 659 O O . VAL A 1 85 ? 12.122 6.439 -3.585 1.00 88.38 85 VAL A O 1
ATOM 662 N N . VAL A 1 86 ? 13.481 5.558 -5.127 1.00 85.12 86 VAL A N 1
ATOM 663 C CA . VAL A 1 86 ? 13.964 6.850 -5.654 1.00 85.12 86 VAL A CA 1
ATOM 664 C C . VAL A 1 86 ? 12.852 7.649 -6.339 1.00 85.12 86 VAL A C 1
ATOM 666 O O . VAL A 1 86 ? 12.915 8.877 -6.409 1.00 85.12 86 VAL A O 1
ATOM 669 N N . VAL A 1 87 ? 11.850 6.964 -6.892 1.00 83.50 87 VAL A N 1
ATOM 670 C CA . VAL A 1 87 ? 10.700 7.605 -7.544 1.00 83.50 87 VAL A CA 1
ATOM 671 C C . VAL A 1 87 ? 9.747 8.190 -6.503 1.00 83.50 87 VAL A C 1
ATOM 673 O O . VAL A 1 87 ? 9.217 9.273 -6.723 1.00 83.50 87 VAL A O 1
ATOM 676 N N . LEU A 1 88 ? 9.561 7.501 -5.374 1.00 81.50 88 LEU A N 1
ATOM 677 C CA . LEU A 1 88 ? 8.645 7.902 -4.302 1.00 81.50 88 LEU A CA 1
ATOM 678 C C . LEU A 1 88 ? 9.212 8.984 -3.366 1.00 81.50 88 LEU A C 1
ATOM 680 O O . LEU A 1 88 ? 8.438 9.657 -2.692 1.00 81.50 88 LEU A O 1
ATOM 684 N N . GLU A 1 89 ? 10.536 9.154 -3.308 1.00 73.94 89 GLU A N 1
ATOM 685 C CA . GLU A 1 89 ? 11.207 10.184 -2.492 1.00 73.94 89 GLU A CA 1
ATOM 686 C C . GLU A 1 89 ? 11.300 11.571 -3.164 1.00 73.94 89 GLU A C 1
ATOM 688 O O . GLU A 1 89 ? 11.807 12.515 -2.551 1.00 73.94 89 GLU A O 1
ATOM 693 N N . LYS A 1 90 ? 10.835 11.710 -4.410 1.00 57.69 90 LYS A N 1
ATOM 694 C CA . LYS A 1 90 ? 10.819 12.974 -5.167 1.00 57.69 90 LYS A CA 1
ATOM 695 C C . LYS A 1 90 ? 9.489 13.704 -5.041 1.00 57.69 90 LYS A C 1
ATOM 697 O O . LYS A 1 90 ? 9.540 14.954 -5.011 1.00 57.69 90 LYS A O 1
#

Nearest PDB structures (foldseek):
  3a4i-assembly1_B  TM=4.258E-01  e=3.839E+00  Pyrococcus horikoshii
  4ce4-assembly1_Q  TM=2.460E-01  e=7.446E+00  Sus scrofa domesticus

Sequence (90 aa):
MQL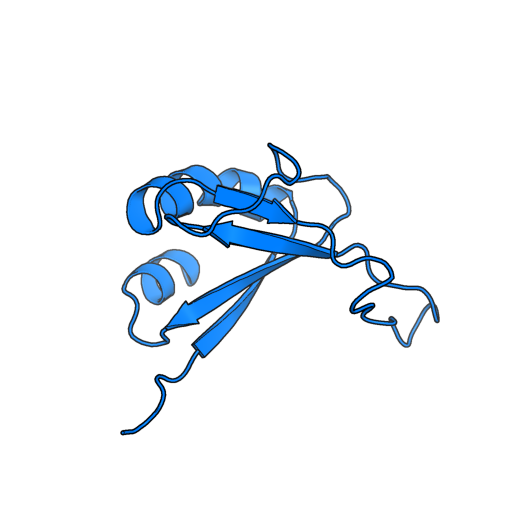PLIVSNCLDSEKIKIIEPILQEHLGPISYLSLQGIKDIILQSSQSAMPLLHIQFGPSTQKGYANPIDGYIHMFCIPIDDPLVVVLEK

Mean predicted aligned error: 4.2 Å

Foldseek 3Di:
DDDFDKDKDKAFQVLCVVCVVVCCVQFNDKAWAWCPPPDFDQDPVPSDTAQETEIDGDDPHDHHDRGGDHSYIYIYMDGPPPPVVVVSVD

Secondary structure (DSSP, 8-state):
-PPPPEEEEEEEHHHHHHHHHHHHHHH-SEEEEE-TTTS--B-TTTSSB--EEEEEESTT--S-BSS--TT-EEEEEEETT-THHHHHT-

Radius of gyration: 13.65 Å; Cα contacts (8 Å, |Δi|>4): 139; chains: 1; bounding box: 32×29×36 Å